Protein AF-A0A0A2HQQ2-F1 (afdb_monomer_lite)

pLDDT: mean 77.98, std 12.91, range [37.91, 91.06]

Structure (mmCIF, N/CA/C/O backbone):
data_AF-A0A0A2HQQ2-F1
#
_entry.id   AF-A0A0A2HQQ2-F1
#
loop_
_atom_site.group_PDB
_atom_site.id
_atom_site.type_symbol
_atom_site.label_atom_id
_atom_site.label_alt_id
_atom_site.label_comp_id
_atom_site.label_asym_id
_atom_site.label_entity_id
_atom_site.label_seq_id
_atom_site.pdbx_PDB_ins_code
_atom_site.Cartn_x
_atom_site.Cartn_y
_atom_site.Cartn_z
_atom_site.occupancy
_atom_site.B_iso_or_equiv
_atom_site.auth_seq_id
_atom_site.auth_comp_id
_atom_site.auth_asym_id
_atom_site.auth_atom_id
_atom_site.pdbx_PDB_model_num
ATOM 1 N N . MET A 1 1 ? 16.642 18.218 -33.394 1.00 40.69 1 MET A N 1
ATOM 2 C CA . MET A 1 1 ? 15.271 17.851 -32.977 1.00 40.69 1 MET A CA 1
ATOM 3 C C . MET A 1 1 ? 15.370 16.617 -32.098 1.00 40.69 1 MET A C 1
ATOM 5 O O . MET A 1 1 ? 15.700 15.557 -32.611 1.00 40.69 1 MET A O 1
ATOM 9 N N . LEU A 1 2 ? 15.173 16.759 -30.787 1.00 37.91 2 LEU A N 1
ATOM 10 C CA . LEU A 1 2 ? 15.046 15.619 -29.878 1.00 37.91 2 LEU A CA 1
ATOM 11 C C . LEU A 1 2 ? 13.591 15.149 -29.944 1.00 37.91 2 LEU A C 1
ATOM 13 O O . LEU A 1 2 ? 12.688 15.894 -29.570 1.00 37.91 2 LEU A O 1
ATOM 17 N N . ARG A 1 3 ? 13.358 13.950 -30.480 1.00 50.91 3 ARG A N 1
ATOM 18 C CA . ARG A 1 3 ? 12.071 13.268 -30.331 1.00 50.91 3 ARG A CA 1
ATOM 19 C C . ARG A 1 3 ? 12.040 12.668 -28.932 1.00 50.91 3 ARG A C 1
ATOM 21 O O . ARG A 1 3 ? 12.807 11.756 -28.644 1.00 50.91 3 ARG A O 1
ATOM 28 N N . VAL A 1 4 ? 11.171 13.198 -28.079 1.00 55.69 4 VAL A N 1
ATOM 29 C CA . VAL A 1 4 ? 10.735 12.501 -26.871 1.00 55.69 4 VAL A CA 1
ATOM 30 C C . VAL A 1 4 ? 9.684 11.507 -27.344 1.00 55.69 4 VAL A C 1
ATOM 32 O O . VAL A 1 4 ? 8.584 11.903 -27.722 1.00 55.69 4 VAL A O 1
ATOM 35 N N . GLU A 1 5 ? 10.043 10.230 -27.431 1.00 56.25 5 GLU A N 1
ATOM 36 C CA . GLU A 1 5 ? 9.031 9.189 -27.556 1.00 56.25 5 GLU A CA 1
ATOM 37 C C . GLU A 1 5 ? 8.292 9.129 -26.219 1.00 56.25 5 GLU A C 1
ATOM 39 O O . GLU A 1 5 ? 8.789 8.570 -25.242 1.00 56.25 5 GLU A O 1
ATOM 44 N N . GLU A 1 6 ? 7.116 9.755 -26.152 1.00 60.22 6 GLU A N 1
ATOM 45 C CA . GLU A 1 6 ? 6.163 9.522 -25.071 1.00 60.22 6 GLU A CA 1
ATOM 46 C C . GLU A 1 6 ? 5.637 8.089 -25.217 1.00 60.22 6 GLU A C 1
ATOM 48 O O . GLU A 1 6 ? 4.570 7.829 -25.776 1.00 60.22 6 GLU A O 1
ATOM 53 N N . GLY A 1 7 ? 6.440 7.124 -24.764 1.00 54.84 7 GLY A N 1
ATOM 54 C CA . GLY A 1 7 ? 5.979 5.763 -24.551 1.00 54.84 7 GLY A CA 1
ATOM 55 C C . GLY A 1 7 ? 4.733 5.824 -23.674 1.00 54.84 7 GLY A C 1
ATOM 56 O O . GLY A 1 7 ? 4.731 6.514 -22.653 1.00 54.84 7 GLY A O 1
ATOM 57 N N . LYS A 1 8 ? 3.653 5.152 -24.095 1.00 61.22 8 LYS A N 1
ATOM 58 C CA . LYS A 1 8 ? 2.407 5.105 -23.320 1.00 61.22 8 LYS A CA 1
ATOM 59 C C . LYS A 1 8 ? 2.749 4.759 -21.866 1.00 61.22 8 LYS A C 1
ATOM 61 O O . LYS A 1 8 ? 3.412 3.741 -21.660 1.00 61.22 8 LYS A O 1
ATOM 66 N N . PRO A 1 9 ? 2.325 5.565 -20.875 1.00 61.03 9 PRO A N 1
ATOM 67 C CA . PRO A 1 9 ? 2.556 5.217 -19.485 1.00 61.03 9 PRO A CA 1
ATOM 68 C C . PRO A 1 9 ? 1.917 3.853 -19.226 1.00 61.03 9 PRO A C 1
ATOM 70 O O . PRO A 1 9 ? 0.751 3.638 -19.571 1.00 61.03 9 PRO A O 1
ATOM 73 N N . ASP A 1 10 ? 2.702 2.928 -18.671 1.00 65.25 10 ASP A N 1
ATOM 74 C CA . ASP A 1 10 ? 2.215 1.601 -18.303 1.00 65.25 10 ASP A CA 1
ATOM 75 C C . ASP A 1 10 ? 0.940 1.766 -17.455 1.00 65.25 10 ASP A C 1
ATOM 77 O O . ASP A 1 10 ? 0.921 2.592 -16.530 1.00 65.25 10 ASP A O 1
ATOM 81 N N . PRO A 1 11 ? -0.154 1.048 -17.771 1.00 76.00 11 PRO A N 1
ATOM 82 C CA . PRO A 1 11 ? -1.428 1.276 -17.112 1.00 76.00 11 PRO A CA 1
ATOM 83 C C . PRO A 1 11 ? -1.296 0.973 -15.620 1.00 76.00 11 PRO A C 1
ATOM 85 O O . PRO A 1 11 ? -0.958 -0.140 -15.218 1.00 76.00 11 PRO A O 1
ATOM 88 N N . CYS A 1 12 ? -1.588 1.974 -14.789 1.00 84.75 12 CYS A N 1
ATOM 89 C CA . CYS A 1 12 ? -1.655 1.783 -13.348 1.00 84.75 12 CYS A CA 1
ATOM 90 C C . CYS A 1 12 ? -2.784 0.801 -13.013 1.00 84.75 12 CYS A C 1
ATOM 92 O O . CYS A 1 12 ? -3.890 0.902 -13.553 1.00 84.75 12 CYS A O 1
ATOM 94 N N . GLN A 1 13 ? -2.539 -0.114 -12.079 1.00 87.44 13 GLN A N 1
ATOM 95 C CA . GLN A 1 13 ? -3.581 -1.000 -11.573 1.00 87.44 13 GLN A CA 1
ATOM 96 C C . GLN A 1 13 ? -4.207 -0.395 -10.321 1.00 87.44 13 GLN A C 1
ATOM 98 O O . GLN A 1 13 ? -3.536 -0.211 -9.307 1.00 87.44 13 GLN A O 1
ATOM 103 N N . ARG A 1 14 ? -5.512 -0.110 -10.380 1.00 88.00 14 ARG A N 1
ATOM 104 C CA . ARG A 1 14 ? -6.302 0.324 -9.223 1.00 88.00 14 ARG A CA 1
ATOM 105 C C . ARG A 1 14 ? -7.110 -0.847 -8.677 1.00 88.00 14 ARG A C 1
ATOM 107 O O . ARG A 1 14 ? -7.888 -1.462 -9.405 1.00 88.00 14 ARG A O 1
ATOM 114 N N . ARG A 1 15 ? -6.973 -1.127 -7.382 1.00 88.06 15 ARG A N 1
ATOM 115 C CA . ARG A 1 15 ? -7.736 -2.167 -6.677 1.00 88.06 15 ARG A CA 1
ATOM 116 C C . ARG A 1 15 ? -8.409 -1.582 -5.443 1.00 88.06 15 ARG A C 1
ATOM 118 O O . ARG A 1 15 ? -7.822 -0.766 -4.737 1.00 88.06 15 ARG A O 1
ATOM 125 N N . ARG A 1 16 ? -9.652 -2.001 -5.197 1.00 88.62 16 ARG A N 1
ATOM 126 C CA . ARG A 1 16 ? -10.359 -1.735 -3.941 1.00 88.62 16 ARG A CA 1
ATOM 127 C C . ARG A 1 16 ? -10.041 -2.859 -2.965 1.00 88.62 16 ARG A C 1
ATOM 129 O O . ARG A 1 16 ? -10.175 -4.024 -3.331 1.00 88.62 16 ARG A O 1
ATOM 136 N N . VAL A 1 17 ? -9.653 -2.508 -1.747 1.00 85.75 17 VAL A N 1
ATOM 137 C CA . VAL A 1 17 ? -9.386 -3.458 -0.660 1.00 85.75 17 VAL A CA 1
ATOM 138 C C . VAL A 1 17 ? -10.239 -3.111 0.557 1.00 85.75 17 VAL A C 1
ATOM 140 O O . VAL A 1 17 ? -10.702 -1.976 0.691 1.00 85.75 17 VAL A O 1
ATOM 143 N N . LEU A 1 18 ? -10.483 -4.100 1.412 1.00 85.25 18 LEU A N 1
ATOM 144 C CA . LEU A 1 18 ? -11.183 -3.941 2.683 1.00 85.25 18 LEU A CA 1
ATOM 145 C C . LEU A 1 18 ? -10.175 -4.194 3.808 1.00 85.25 18 LEU A C 1
ATOM 147 O O . LEU A 1 18 ? -9.600 -5.278 3.869 1.00 85.25 18 LEU A O 1
ATOM 151 N N . ILE A 1 19 ? -9.948 -3.203 4.665 1.00 81.12 19 ILE A N 1
ATOM 152 C CA . ILE A 1 19 ? -9.021 -3.291 5.800 1.00 81.12 19 ILE A CA 1
ATOM 153 C C . ILE A 1 19 ? -9.791 -2.845 7.038 1.00 81.12 19 ILE A C 1
ATOM 155 O O . ILE A 1 19 ? -10.311 -1.736 7.061 1.00 81.12 19 ILE A O 1
ATOM 159 N N . GLU A 1 20 ? -9.885 -3.710 8.052 1.00 81.31 20 GLU A N 1
ATOM 160 C CA . GLU A 1 20 ? -10.585 -3.412 9.317 1.00 81.31 20 GLU A CA 1
ATOM 161 C C . GLU A 1 20 ? -12.034 -2.903 9.117 1.00 81.31 20 GLU A C 1
ATOM 163 O O . GLU A 1 20 ? -12.521 -2.072 9.874 1.00 81.31 20 GLU A O 1
ATOM 168 N N . GLY A 1 21 ? -12.728 -3.386 8.078 1.00 80.88 21 GLY A N 1
ATOM 169 C CA . GLY A 1 21 ? -14.101 -2.972 7.752 1.00 80.88 21 GLY A CA 1
ATOM 170 C C . GLY A 1 21 ? -14.217 -1.700 6.904 1.00 80.88 21 GLY A C 1
ATOM 171 O O . GLY A 1 21 ? -15.317 -1.370 6.472 1.00 80.88 21 GLY A O 1
ATOM 172 N N . GLU A 1 22 ? -13.102 -1.040 6.591 1.00 81.81 22 GLU A N 1
ATOM 173 C CA . GLU A 1 22 ? -13.062 0.187 5.793 1.00 81.81 22 GLU A CA 1
ATOM 174 C C . GLU A 1 22 ? -12.533 -0.067 4.377 1.00 81.81 22 GLU A C 1
ATOM 176 O O . GLU A 1 22 ? -11.698 -0.947 4.137 1.00 81.81 22 GLU A O 1
ATOM 181 N N . HIS A 1 23 ? -13.023 0.708 3.410 1.00 83.56 23 HIS A N 1
ATOM 182 C CA . HIS A 1 23 ? -12.643 0.556 2.007 1.00 83.56 23 HIS A CA 1
ATOM 183 C C . HIS A 1 23 ? -11.512 1.492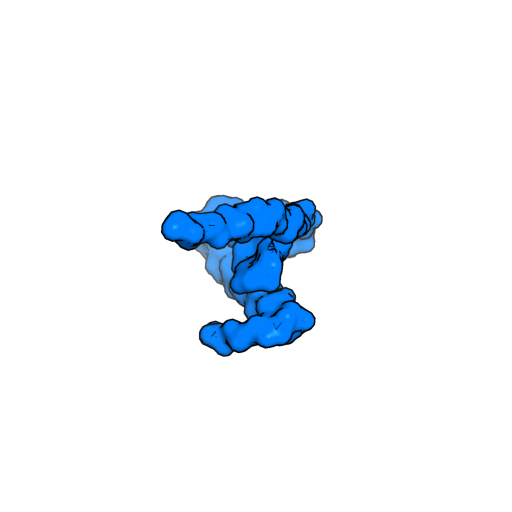 1.598 1.00 83.56 23 HIS A C 1
ATOM 185 O O . HIS A 1 23 ? -11.635 2.707 1.698 1.00 83.56 23 HIS A O 1
ATOM 191 N N . PHE A 1 24 ? -10.468 0.924 1.000 1.00 84.75 24 PHE A N 1
ATOM 192 C CA . PHE A 1 24 ? -9.318 1.666 0.492 1.00 84.75 24 PHE A CA 1
ATOM 193 C C . PHE A 1 24 ? -9.148 1.427 -0.998 1.00 84.75 24 PHE A C 1
ATOM 195 O O . PHE A 1 24 ? -9.542 0.386 -1.534 1.00 84.75 24 PHE A O 1
ATOM 202 N N . TYR A 1 25 ? -8.504 2.381 -1.658 1.00 87.38 25 TYR A N 1
ATOM 203 C CA . TYR A 1 25 ? -7.993 2.191 -3.006 1.00 87.38 25 TYR A CA 1
ATOM 204 C C . TYR A 1 25 ? -6.481 2.156 -2.961 1.00 87.38 25 TYR A C 1
ATOM 206 O O . TYR A 1 25 ? -5.871 3.079 -2.431 1.00 87.38 25 TYR A O 1
ATOM 214 N N . ILE A 1 26 ? -5.908 1.115 -3.552 1.00 89.62 26 ILE A N 1
ATOM 215 C CA . ILE A 1 26 ? -4.476 1.008 -3.806 1.00 89.62 26 ILE A CA 1
ATOM 216 C C . ILE A 1 26 ? -4.277 1.175 -5.304 1.00 89.62 26 ILE A C 1
ATOM 218 O O . ILE A 1 26 ? -4.973 0.542 -6.106 1.00 89.62 26 ILE A O 1
ATOM 222 N N . VAL A 1 27 ? -3.345 2.044 -5.670 1.00 90.75 27 VAL A N 1
ATOM 223 C CA . VAL A 1 27 ? -2.908 2.256 -7.044 1.00 90.75 27 VAL A CA 1
ATOM 224 C C . VAL A 1 27 ? -1.442 1.871 -7.123 1.00 90.75 27 VAL A C 1
ATOM 226 O O . VAL A 1 27 ? -0.601 2.457 -6.441 1.00 90.75 27 VAL A O 1
ATOM 229 N N . VAL A 1 28 ? -1.159 0.883 -7.962 1.00 89.69 28 VAL A N 1
ATOM 230 C CA . VAL A 1 28 ? 0.197 0.438 -8.276 1.00 89.69 28 VAL A CA 1
ATOM 231 C C . VAL A 1 28 ? 0.530 0.946 -9.671 1.00 89.69 28 VAL A C 1
ATOM 233 O O . VAL A 1 28 ? -0.079 0.522 -10.658 1.00 89.69 28 VAL A O 1
ATOM 236 N N . GLY A 1 29 ? 1.442 1.910 -9.737 1.00 87.38 29 GLY A N 1
ATOM 237 C CA . GLY A 1 29 ? 2.071 2.354 -10.975 1.00 87.38 29 GLY A CA 1
ATOM 238 C C . GLY A 1 29 ? 3.400 1.638 -11.193 1.00 87.38 29 GLY A C 1
ATOM 239 O O . GLY A 1 29 ? 3.826 0.844 -10.364 1.00 87.38 29 GLY A O 1
ATOM 240 N N . LYS A 1 30 ? 4.089 1.941 -12.295 1.00 83.44 30 LYS A N 1
ATOM 241 C CA . LYS A 1 30 ? 5.379 1.311 -12.631 1.00 83.44 30 LYS A CA 1
ATOM 242 C C . LYS A 1 30 ? 6.446 1.482 -11.540 1.00 83.44 30 LYS A C 1
ATOM 244 O O . LYS A 1 30 ? 7.169 0.544 -11.244 1.00 83.44 30 LYS A O 1
ATOM 249 N N . ASN A 1 31 ? 6.509 2.676 -10.946 1.00 83.88 31 ASN A N 1
ATOM 250 C CA . ASN A 1 31 ? 7.559 3.082 -10.004 1.00 83.88 31 ASN A CA 1
ATOM 251 C C . ASN A 1 31 ? 6.994 3.647 -8.690 1.00 83.88 31 ASN A C 1
ATOM 253 O O . ASN A 1 31 ? 7.709 4.315 -7.949 1.00 83.88 31 ASN A O 1
ATOM 257 N N . PHE A 1 32 ? 5.696 3.480 -8.433 1.00 86.31 32 PHE A N 1
ATOM 258 C CA . PHE A 1 32 ? 5.074 4.011 -7.225 1.00 86.31 32 PHE A CA 1
ATOM 259 C C . PHE A 1 32 ? 3.911 3.143 -6.767 1.00 86.31 32 PHE A C 1
ATOM 261 O O . PHE A 1 32 ? 3.202 2.537 -7.573 1.00 86.31 32 PHE A O 1
ATOM 268 N N . VAL A 1 33 ? 3.670 3.174 -5.462 1.00 89.38 33 VAL A N 1
ATOM 269 C CA . VAL A 1 33 ? 2.473 2.633 -4.829 1.00 89.38 33 VAL A CA 1
ATOM 270 C C . VAL A 1 33 ? 1.847 3.757 -4.022 1.00 89.38 33 VAL A C 1
ATOM 272 O O . VAL A 1 33 ? 2.515 4.397 -3.213 1.00 89.38 33 VAL A O 1
ATOM 275 N N . THR A 1 34 ? 0.566 4.021 -4.246 1.00 90.00 34 THR A N 1
ATOM 276 C CA . THR A 1 34 ? -0.194 4.983 -3.444 1.00 90.00 34 THR A CA 1
ATOM 277 C C . THR A 1 34 ? -1.480 4.351 -2.953 1.00 90.00 34 THR A C 1
ATOM 279 O O . THR A 1 34 ? -2.059 3.482 -3.610 1.00 90.00 34 THR A O 1
ATOM 282 N N . ALA A 1 35 ? -1.928 4.786 -1.784 1.00 87.94 35 ALA A N 1
ATOM 283 C CA . ALA A 1 35 ? -3.168 4.336 -1.195 1.00 87.94 35 ALA A CA 1
ATOM 284 C C . ALA A 1 35 ? -3.934 5.521 -0.615 1.00 87.94 35 ALA A C 1
ATOM 286 O O . ALA A 1 35 ? -3.356 6.408 0.010 1.00 87.94 35 ALA A O 1
ATOM 287 N N . THR A 1 36 ? -5.247 5.533 -0.824 1.00 84.44 36 THR A N 1
ATOM 288 C CA . THR A 1 36 ? -6.132 6.566 -0.278 1.00 84.44 36 THR A CA 1
ATOM 289 C C . THR A 1 36 ? -6.750 6.062 1.018 1.00 84.44 36 THR A C 1
ATOM 291 O O . THR A 1 36 ? -7.477 5.068 0.997 1.00 84.44 36 THR A O 1
ATOM 294 N N . VAL A 1 37 ? -6.472 6.747 2.130 1.00 76.81 37 VAL A N 1
ATOM 295 C CA . VAL A 1 37 ? -7.107 6.508 3.434 1.00 76.81 37 VAL A CA 1
ATOM 296 C C . VAL A 1 37 ? -8.369 7.375 3.519 1.00 76.81 37 VAL A C 1
ATOM 298 O O . VAL A 1 37 ? -8.249 8.599 3.460 1.00 76.81 37 VAL A O 1
ATOM 301 N N . PRO A 1 38 ? -9.578 6.793 3.629 1.00 71.19 38 PRO A N 1
ATOM 302 C CA . PRO A 1 38 ? -10.788 7.569 3.880 1.00 71.19 38 PRO A CA 1
ATOM 303 C C . PRO A 1 38 ? -10.690 8.280 5.230 1.00 71.19 38 PRO A C 1
ATOM 305 O O . PRO A 1 38 ? -10.158 7.718 6.187 1.00 71.19 38 PRO A O 1
ATOM 308 N N . ASP A 1 39 ? -11.227 9.498 5.316 1.00 70.50 39 ASP A N 1
ATOM 309 C CA . ASP A 1 39 ? -11.320 10.254 6.568 1.00 70.50 39 ASP A CA 1
ATOM 310 C C . ASP A 1 39 ? -9.992 10.345 7.349 1.00 70.50 39 ASP A C 1
ATOM 312 O O . ASP A 1 39 ? -9.954 10.110 8.557 1.00 70.50 39 ASP A O 1
ATOM 316 N N . GLU A 1 40 ? -8.886 10.688 6.678 1.00 65.12 40 GLU A N 1
ATOM 317 C CA . GLU A 1 40 ? -7.530 10.707 7.261 1.00 65.12 40 GLU A CA 1
ATOM 318 C C . GLU A 1 40 ? -7.423 11.502 8.582 1.00 65.12 40 GLU A C 1
ATOM 320 O O . GLU A 1 40 ? -6.626 11.158 9.454 1.00 65.12 40 GLU A O 1
ATOM 325 N N . ASN A 1 41 ? -8.279 12.511 8.774 1.00 68.69 41 ASN A N 1
ATOM 326 C CA . ASN A 1 41 ? -8.298 13.360 9.968 1.00 68.69 41 ASN A CA 1
ATOM 327 C C . ASN A 1 41 ? -9.054 12.761 11.173 1.00 68.69 41 ASN A C 1
ATOM 329 O O . ASN A 1 41 ? -9.009 13.336 12.263 1.00 68.69 41 ASN A O 1
ATOM 333 N N . LYS A 1 42 ? -9.758 11.631 11.025 1.00 75.31 42 LYS A N 1
ATOM 334 C CA . LYS A 1 42 ? -10.398 10.950 12.164 1.00 75.31 42 LYS A CA 1
ATOM 335 C C . LYS A 1 42 ? -9.349 10.247 13.024 1.00 75.31 42 LYS A C 1
ATOM 337 O O . LYS A 1 42 ? -8.389 9.663 12.531 1.00 75.31 42 LYS A O 1
ATOM 342 N N . HIS A 1 43 ? -9.564 10.228 14.338 1.00 66.94 43 HIS A N 1
ATOM 343 C CA . HIS A 1 43 ? -8.626 9.605 15.275 1.00 66.94 43 HIS A CA 1
ATOM 344 C C . HIS A 1 43 ? -8.453 8.089 15.040 1.00 66.94 43 HIS A C 1
ATOM 346 O O . HIS A 1 43 ? -7.347 7.559 15.158 1.00 66.94 43 HIS A O 1
ATOM 352 N N . SER A 1 44 ? -9.523 7.405 14.619 1.00 69.94 44 SER A N 1
ATOM 353 C CA . SER A 1 44 ? -9.514 5.991 14.210 1.00 69.94 44 SER A CA 1
ATOM 354 C C . SER A 1 44 ? -8.630 5.719 12.984 1.00 69.94 44 SER A C 1
ATOM 356 O O . SER A 1 44 ? -8.102 4.615 12.833 1.00 69.94 44 SER A O 1
ATOM 358 N N . SER A 1 45 ? -8.380 6.733 12.155 1.00 73.06 45 SER A N 1
ATOM 359 C CA . SER A 1 45 ? -7.583 6.625 10.932 1.00 73.06 45 SER A CA 1
ATOM 360 C C . SER A 1 45 ? -6.083 6.516 11.197 1.00 73.06 45 SER A C 1
ATOM 362 O O . SER A 1 45 ? -5.343 6.120 10.302 1.00 73.06 45 SER A O 1
ATOM 364 N N . LYS A 1 46 ? -5.606 6.763 12.429 1.00 78.38 46 LYS A N 1
ATOM 365 C CA . LYS A 1 46 ? -4.185 6.585 12.781 1.00 78.38 46 LYS A CA 1
ATOM 366 C C . LYS A 1 46 ? -3.742 5.122 12.675 1.00 78.38 46 LYS A C 1
ATOM 368 O O . LYS A 1 46 ? -2.676 4.855 12.129 1.00 78.38 46 LYS A O 1
ATOM 373 N N . LYS A 1 47 ? -4.564 4.176 13.152 1.00 80.62 47 LYS A N 1
ATOM 374 C CA . LYS A 1 47 ? -4.289 2.731 13.025 1.00 80.62 47 LYS A CA 1
ATOM 375 C C . LYS A 1 47 ? -4.339 2.304 11.555 1.00 80.62 47 LYS A C 1
ATOM 377 O O . LYS A 1 47 ? -3.438 1.614 11.088 1.00 80.62 47 LYS A O 1
ATOM 382 N N . LEU A 1 48 ? -5.353 2.774 10.824 1.00 81.94 48 L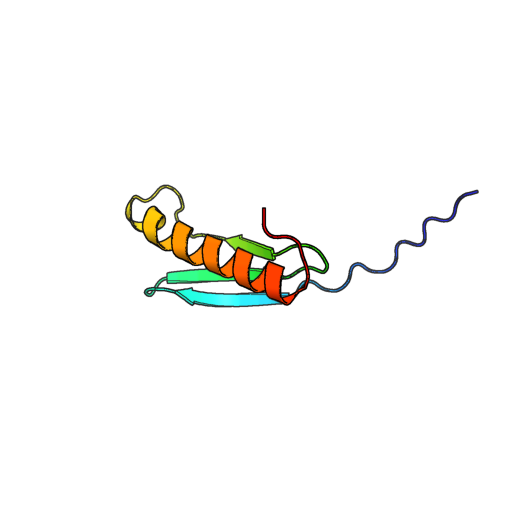EU A N 1
ATOM 383 C CA . LEU A 1 48 ? -5.529 2.493 9.396 1.00 81.94 48 LEU A CA 1
ATOM 384 C C . LEU A 1 48 ? -4.361 3.031 8.563 1.00 81.94 48 LEU A C 1
ATOM 386 O O . LEU A 1 48 ? -3.852 2.323 7.700 1.00 81.94 48 LEU A O 1
ATOM 390 N N . ARG A 1 49 ? -3.868 4.235 8.877 1.00 82.25 49 ARG A N 1
ATOM 391 C CA . ARG A 1 49 ? -2.686 4.831 8.247 1.00 82.25 49 ARG A CA 1
ATOM 392 C C . ARG A 1 49 ? -1.462 3.946 8.418 1.00 82.25 49 ARG A C 1
ATOM 394 O O . ARG A 1 49 ? -0.798 3.675 7.428 1.00 82.25 49 ARG A O 1
ATOM 401 N N . THR A 1 50 ? -1.191 3.456 9.629 1.00 86.12 50 THR A N 1
ATOM 402 C CA . THR A 1 50 ? -0.064 2.541 9.861 1.00 86.12 50 THR A CA 1
ATOM 403 C C . THR A 1 50 ? -0.171 1.296 8.983 1.00 86.12 50 THR A C 1
ATOM 405 O O . THR A 1 50 ? 0.788 0.962 8.295 1.00 86.12 50 THR A O 1
ATOM 408 N N . VAL A 1 51 ? -1.342 0.649 8.944 1.00 86.06 51 VAL A N 1
ATOM 409 C CA . VAL A 1 51 ? -1.559 -0.555 8.122 1.00 86.06 51 VAL A CA 1
ATOM 410 C C . VAL A 1 51 ? -1.349 -0.260 6.637 1.00 86.06 51 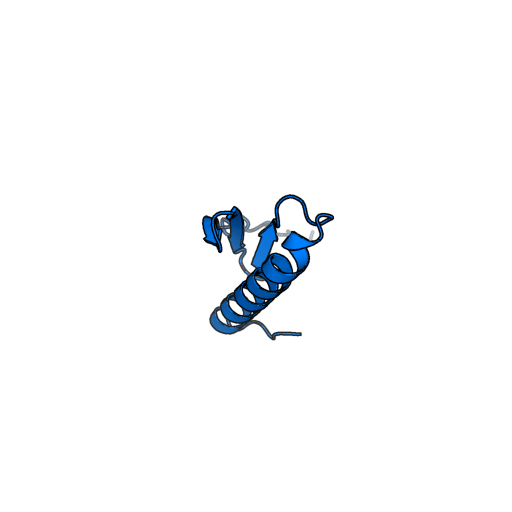VAL A C 1
ATOM 412 O O . VAL A 1 51 ? -0.637 -0.993 5.954 1.00 86.06 51 VAL A O 1
ATOM 415 N N . VAL A 1 52 ? -1.931 0.830 6.139 1.00 86.6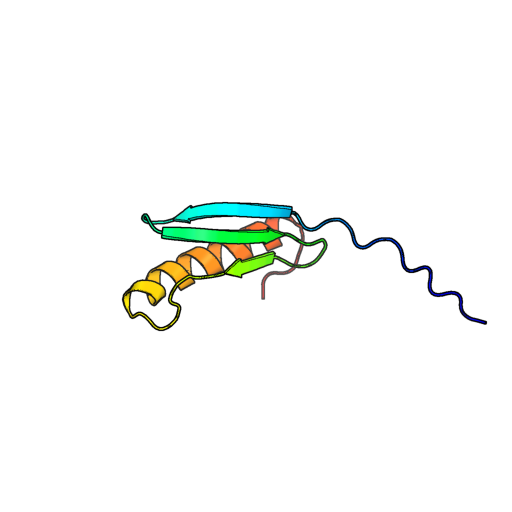2 52 VAL A N 1
ATOM 416 C CA . VAL A 1 52 ? -1.821 1.234 4.733 1.00 86.62 52 VAL A CA 1
ATOM 417 C C . VAL A 1 52 ? -0.384 1.600 4.363 1.00 86.62 52 VAL A C 1
ATOM 419 O O . VAL A 1 52 ? 0.096 1.197 3.307 1.00 86.62 52 VAL A O 1
ATOM 422 N N . THR A 1 53 ? 0.332 2.311 5.234 1.00 87.56 53 THR A N 1
ATOM 423 C CA . THR A 1 53 ? 1.747 2.632 5.029 1.00 87.56 53 THR A CA 1
ATOM 424 C C . THR A 1 53 ? 2.596 1.368 4.959 1.00 87.56 53 THR A C 1
ATOM 426 O O . THR A 1 53 ? 3.390 1.241 4.029 1.00 87.56 53 THR A O 1
ATOM 429 N N . THR A 1 54 ? 2.417 0.422 5.886 1.00 89.69 54 THR A N 1
ATOM 430 C CA . THR A 1 54 ? 3.123 -0.867 5.842 1.00 89.69 54 THR A CA 1
ATOM 431 C C . THR A 1 54 ? 2.813 -1.607 4.546 1.00 89.69 54 THR A C 1
ATOM 433 O O . THR A 1 54 ? 3.734 -2.030 3.857 1.00 89.69 54 THR A O 1
ATOM 436 N N . LEU A 1 55 ? 1.543 -1.677 4.146 1.00 87.88 55 LEU A N 1
ATOM 437 C CA . LEU A 1 55 ? 1.141 -2.334 2.904 1.00 87.88 55 LEU A CA 1
ATOM 438 C C . LEU A 1 55 ? 1.804 -1.709 1.667 1.00 87.88 55 LEU A C 1
ATOM 440 O O . LEU A 1 55 ? 2.315 -2.432 0.816 1.00 87.88 55 LEU A O 1
ATOM 444 N N . CYS A 1 56 ? 1.855 -0.378 1.572 1.00 89.25 56 CYS A N 1
ATOM 445 C CA . CYS A 1 56 ? 2.555 0.297 0.477 1.00 89.25 56 CYS A CA 1
ATOM 446 C C . CYS A 1 56 ? 4.062 -0.004 0.473 1.00 89.25 56 CYS A C 1
ATOM 448 O O . CYS A 1 56 ? 4.631 -0.177 -0.607 1.00 89.25 56 CYS A O 1
ATOM 450 N N . LYS A 1 57 ? 4.705 -0.090 1.648 1.00 89.44 57 LYS A N 1
ATOM 451 C CA . LYS A 1 57 ? 6.128 -0.456 1.759 1.00 89.44 57 LYS A CA 1
ATOM 452 C C . LYS A 1 57 ? 6.382 -1.881 1.272 1.00 89.44 57 LYS A C 1
ATOM 454 O O . LYS A 1 57 ? 7.265 -2.072 0.444 1.00 89.44 57 LYS A O 1
ATOM 459 N N . GLU A 1 58 ? 5.571 -2.843 1.704 1.00 91.06 58 GLU A N 1
ATOM 460 C CA . GLU A 1 58 ? 5.685 -4.246 1.280 1.00 91.06 58 GLU A CA 1
ATOM 461 C C . GLU A 1 58 ? 5.481 -4.409 -0.235 1.00 91.06 58 GLU A C 1
ATOM 463 O O . GLU A 1 58 ? 6.256 -5.095 -0.898 1.00 91.06 58 GLU A O 1
ATOM 468 N N . ILE A 1 59 ? 4.485 -3.727 -0.819 1.00 88.88 59 ILE A N 1
ATOM 469 C CA . ILE A 1 59 ? 4.269 -3.759 -2.276 1.00 88.88 59 ILE A CA 1
ATOM 470 C C . ILE A 1 59 ? 5.462 -3.128 -3.007 1.00 88.88 59 ILE A C 1
ATOM 472 O O . ILE A 1 59 ? 5.927 -3.680 -4.001 1.00 88.88 59 ILE A O 1
ATOM 476 N N . THR A 1 60 ? 5.983 -2.003 -2.510 1.00 88.25 60 THR A N 1
ATOM 477 C CA . THR A 1 60 ? 7.155 -1.339 -3.104 1.00 88.25 60 THR A CA 1
ATOM 478 C C . THR A 1 60 ? 8.385 -2.248 -3.069 1.00 88.25 60 THR A C 1
ATOM 480 O O . THR A 1 60 ? 9.062 -2.392 -4.087 1.00 88.25 60 THR A O 1
ATOM 483 N N . ALA A 1 61 ? 8.630 -2.924 -1.944 1.00 88.38 61 ALA A N 1
ATOM 484 C CA . ALA A 1 61 ? 9.715 -3.892 -1.813 1.00 88.38 61 ALA A CA 1
ATOM 485 C C . ALA A 1 61 ? 9.538 -5.082 -2.774 1.00 88.38 61 ALA A C 1
ATOM 487 O O . ALA A 1 61 ? 10.487 -5.475 -3.451 1.00 88.38 61 ALA A O 1
ATOM 488 N N . ALA A 1 62 ? 8.317 -5.613 -2.908 1.00 87.50 62 ALA A N 1
ATOM 489 C CA . ALA A 1 62 ? 8.005 -6.698 -3.843 1.00 87.50 62 ALA A CA 1
ATOM 490 C C . ALA A 1 62 ? 8.190 -6.298 -5.320 1.00 87.50 62 ALA A C 1
ATOM 492 O O . ALA A 1 62 ? 8.467 -7.149 -6.164 1.00 87.50 62 ALA A O 1
ATOM 493 N N . MET A 1 63 ? 8.064 -5.007 -5.635 1.00 86.19 63 MET A N 1
ATOM 494 C CA . MET A 1 63 ? 8.367 -4.445 -6.954 1.00 86.19 63 MET A CA 1
ATOM 495 C C . MET A 1 63 ? 9.868 -4.199 -7.189 1.00 86.19 63 MET A C 1
ATOM 497 O O . MET A 1 63 ? 10.243 -3.787 -8.286 1.00 86.19 63 MET A O 1
ATOM 501 N N . GLY A 1 64 ? 10.725 -4.426 -6.189 1.00 83.31 64 GLY A N 1
ATOM 502 C CA . GLY A 1 64 ? 12.158 -4.126 -6.255 1.00 83.31 64 GLY A CA 1
ATOM 503 C C . GLY A 1 64 ? 12.499 -2.645 -6.056 1.00 83.31 64 GLY A C 1
ATOM 504 O O . GLY A 1 64 ? 13.608 -2.232 -6.386 1.00 83.31 64 GLY A O 1
ATOM 505 N N . GLY A 1 65 ? 11.561 -1.839 -5.550 1.00 75.69 65 GLY A N 1
ATOM 506 C CA . GLY A 1 65 ? 11.821 -0.456 -5.154 1.00 75.69 65 GLY A CA 1
ATOM 507 C C . GLY A 1 65 ? 12.479 -0.378 -3.775 1.00 75.69 65 GLY A C 1
ATOM 508 O O . GLY A 1 65 ? 12.197 -1.190 -2.894 1.00 75.69 65 GLY A O 1
ATOM 509 N N . GLU A 1 66 ? 13.336 0.620 -3.565 1.00 66.81 66 GLU A N 1
ATOM 510 C CA . GLU A 1 66 ? 13.905 0.895 -2.244 1.00 66.81 66 GLU A CA 1
ATOM 511 C C . GLU A 1 66 ? 12.830 1.480 -1.317 1.00 66.81 66 GLU A C 1
ATOM 513 O O 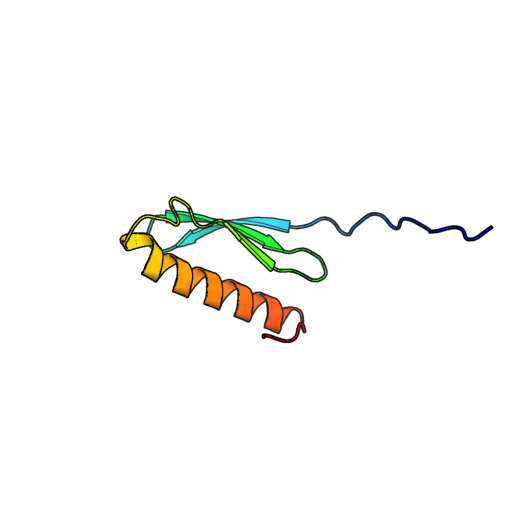. GLU A 1 66 ? 12.169 2.473 -1.633 1.00 66.81 66 GLU A O 1
ATOM 518 N N . THR A 1 67 ? 12.640 0.866 -0.152 1.00 58.44 67 THR A N 1
ATOM 519 C CA . THR A 1 67 ? 11.782 1.413 0.901 1.00 58.44 67 THR A CA 1
ATOM 520 C C . THR A 1 67 ? 12.547 2.477 1.685 1.00 58.44 67 THR A C 1
ATOM 522 O O . THR A 1 67 ? 13.494 2.135 2.392 1.00 58.44 67 THR A O 1
ATOM 525 N N . LEU A 1 68 ? 12.120 3.742 1.585 1.00 53.38 68 LEU A N 1
ATOM 526 C CA . LEU A 1 68 ? 12.560 4.832 2.470 1.00 53.38 68 LEU A CA 1
ATOM 527 C C . LEU A 1 68 ? 12.039 4.656 3.909 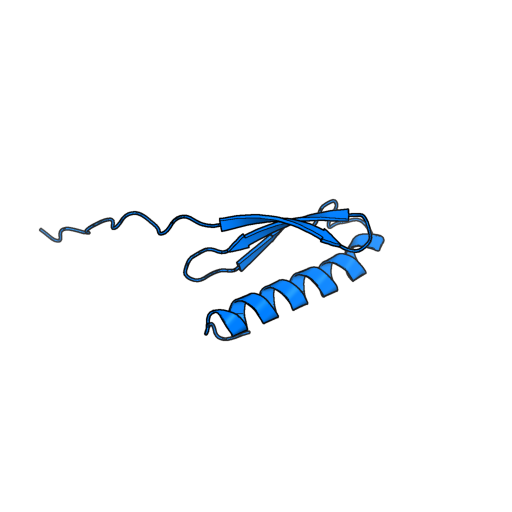1.00 53.38 68 LEU A C 1
ATOM 529 O O . LEU A 1 68 ? 10.890 4.167 4.110 1.00 53.38 68 LEU A O 1
#

Sequence (68 aa):
MLRVEEGKPDPCQRRRVLIEGEHFYIVVGKNFVTATVPDENKHSSKKLRTVVTTLCKEITAAMGGETL

Foldseek 3Di:
DDDDPPDPFDDWDWDWDADPNDIKIWTHGLQAIDIDQPPCVDPVCVVVVVVRLVVRQVVNVVSVHDRD

Radius of gyration: 15.26 Å; chains: 1; bounding box: 29×24×48 Å

Secondary structure (DSSP, 8-state):
------PPPPPPEEEEEEETTEEEEEEE-SS-EEEEPTTTTSTTHHHHHHHHHHHHHHHHHHTT----